Protein AF-A0A6P7TUY3-F1 (afdb_monomer)

InterPro domains:
  IPR008269 Peptidase S16, Lon proteolytic domain [PF05362] (85-122)
  IPR027065 Lon protease [PTHR43718] (1-122)
  IPR027417 P-loop containing nucleoside triphosphate hydrolase [SSF52540] (7-99)
  IPR054594 Lon protease, AAA+ ATPase lid domain [PF22667] (30-79)

Organism: NCBI:txid2607531

Foldseek 3Di:
DDDDDDWFDDLVRLLVCCVPPLLVVLCVVLVHDPQAEEEDSQLLSCCCVQQNDASYCPSVSVQSNQQSNVSSVCCVPVVRRHDYHDNVCSCVRRNDGPHDDPDPDPDDDPPDDDDDDQDPRHD

pLDDT: mean 85.32, std 7.66, range [49.44, 92.81]

Mean predicted aligned error: 7.15 Å

Nearest PDB structures (foldseek):
  9cc0-assembly1_D  TM=9.363E-01  e=3.660E-14  Homo sapiens
  7ksm-assembly1_F  TM=8.848E-01  e=2.832E-14  Homo sapiens
  7p0m-assembly1_B  TM=8.701E-01  e=3.660E-14  Homo sapiens
  7p09-assembly1_B  TM=8.703E-01  e=5.732E-14  Homo sapiens
  7p09-assembly1_F  TM=8.452E-01  e=6.112E-14  Homo sapiens

Structure (mmCIF, N/CA/C/O backbone):
data_AF-A0A6P7TUY3-F1
#
_entry.id   AF-A0A6P7TUY3-F1
#
loop_
_atom_site.group_PDB
_atom_site.id
_atom_site.type_symbol
_atom_site.label_atom_id
_atom_site.label_alt_id
_atom_site.label_comp_id
_atom_site.label_asym_id
_atom_site.label_entity_id
_atom_site.label_seq_id
_atom_site.pdbx_PDB_ins_code
_atom_site.Cartn_x
_atom_site.Cartn_y
_atom_site.Cartn_z
_atom_site.occupancy
_atom_site.B_iso_or_equiv
_atom_site.auth_seq_id
_atom_site.auth_comp_id
_atom_site.auth_asym_id
_atom_site.auth_atom_id
_atom_site.pdbx_PDB_model_num
ATOM 1 N N . MET A 1 1 ? 34.898 10.164 2.624 1.00 63.44 1 MET A N 1
ATOM 2 C CA . MET A 1 1 ? 33.433 10.139 2.790 1.00 63.44 1 MET A CA 1
ATOM 3 C C . MET A 1 1 ? 32.997 8.769 2.325 1.00 63.44 1 MET A C 1
ATOM 5 O O . MET A 1 1 ? 33.198 8.459 1.160 1.00 63.44 1 MET A O 1
ATOM 9 N N . GLU A 1 2 ? 32.593 7.911 3.252 1.00 77.69 2 GLU A N 1
ATOM 10 C CA . GLU A 1 2 ? 3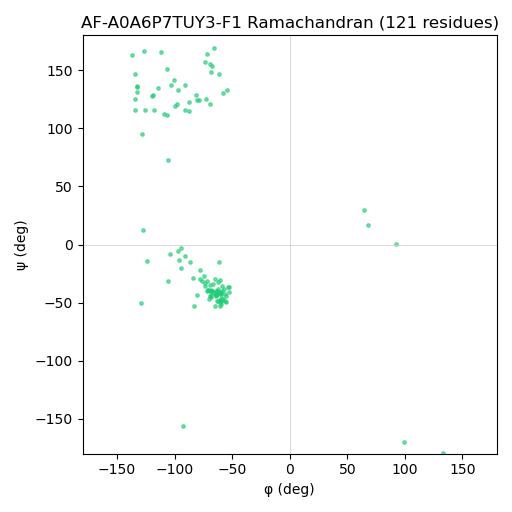2.186 6.540 2.941 1.00 77.69 2 GLU A CA 1
ATOM 11 C C . GLU A 1 2 ? 30.754 6.584 2.394 1.00 77.69 2 GLU A C 1
ATOM 13 O O . GLU A 1 2 ? 29.882 7.192 3.016 1.00 77.69 2 GLU A O 1
ATOM 18 N N . MET A 1 3 ? 30.532 6.045 1.192 1.00 68.00 3 MET A N 1
ATOM 19 C CA . MET A 1 3 ? 29.188 5.934 0.623 1.00 68.00 3 MET A CA 1
ATOM 20 C C . MET A 1 3 ? 28.562 4.627 1.096 1.00 68.00 3 MET A C 1
ATOM 22 O O . MET A 1 3 ? 29.122 3.558 0.869 1.00 68.00 3 MET A O 1
ATOM 26 N N . ILE A 1 4 ? 27.404 4.732 1.744 1.00 78.56 4 ILE A N 1
ATOM 27 C CA . ILE A 1 4 ? 26.560 3.593 2.098 1.00 78.56 4 ILE A CA 1
ATOM 28 C C . ILE A 1 4 ? 25.354 3.635 1.164 1.00 78.56 4 ILE A C 1
ATOM 30 O O . ILE A 1 4 ? 24.523 4.539 1.267 1.00 78.56 4 ILE A O 1
ATOM 34 N N . ASP A 1 5 ? 25.269 2.669 0.253 1.00 72.44 5 ASP A N 1
ATOM 35 C CA . ASP A 1 5 ? 24.123 2.519 -0.639 1.00 72.44 5 ASP A CA 1
ATOM 36 C C . ASP A 1 5 ? 22.986 1.788 0.077 1.00 72.44 5 ASP A C 1
ATOM 38 O O . ASP A 1 5 ? 23.169 0.709 0.643 1.00 72.44 5 ASP A O 1
ATOM 42 N N . VAL A 1 6 ? 21.788 2.372 0.032 1.00 73.19 6 VAL A N 1
ATOM 43 C CA . VAL A 1 6 ? 20.564 1.746 0.541 1.00 73.19 6 VAL A CA 1
ATOM 44 C C . VAL A 1 6 ? 19.701 1.364 -0.655 1.00 73.19 6 VAL A C 1
ATOM 46 O O . VAL A 1 6 ? 19.208 2.235 -1.374 1.00 73.19 6 VAL A O 1
ATOM 49 N N . SER A 1 7 ? 19.536 0.061 -0.885 1.00 79.12 7 SER A N 1
ATOM 50 C CA . SER A 1 7 ? 18.693 -0.459 -1.962 1.00 79.12 7 SER A CA 1
ATOM 51 C C . SER A 1 7 ? 17.202 -0.275 -1.668 1.00 79.12 7 SER A C 1
ATOM 53 O O . SER A 1 7 ? 16.783 -0.029 -0.537 1.00 79.12 7 SER A O 1
ATOM 55 N N . GLY A 1 8 ? 16.382 -0.413 -2.713 1.00 81.00 8 GLY A N 1
ATOM 56 C CA . GLY A 1 8 ? 14.934 -0.528 -2.558 1.00 81.00 8 GLY A CA 1
ATOM 57 C C . GLY A 1 8 ? 14.524 -1.812 -1.834 1.00 81.00 8 GLY A C 1
ATOM 58 O O . GLY A 1 8 ? 15.330 -2.724 -1.661 1.00 81.00 8 GLY A O 1
ATOM 59 N N . TYR A 1 9 ? 13.248 -1.876 -1.458 1.00 86.94 9 TYR A N 1
ATOM 60 C CA . TYR A 1 9 ? 12.652 -3.021 -0.775 1.00 86.94 9 TYR A CA 1
ATOM 61 C C . TYR A 1 9 ? 11.864 -3.908 -1.737 1.00 86.94 9 TYR A C 1
ATOM 63 O O . TYR A 1 9 ? 11.106 -3.419 -2.586 1.00 86.94 9 TYR A O 1
ATOM 71 N N . VAL A 1 10 ? 11.956 -5.217 -1.538 1.00 88.25 10 VAL A N 1
ATOM 72 C CA . VAL A 1 10 ? 11.114 -6.222 -2.197 1.00 88.25 10 VAL A CA 1
ATOM 73 C C . VAL A 1 10 ? 9.704 -6.197 -1.594 1.00 88.25 10 VAL A C 1
ATOM 75 O O . VAL A 1 10 ? 9.493 -5.755 -0.467 1.00 88.25 10 VAL A O 1
ATOM 78 N N . ALA A 1 11 ? 8.698 -6.676 -2.332 1.00 86.69 11 ALA A N 1
ATOM 79 C CA . ALA A 1 11 ? 7.303 -6.684 -1.880 1.00 86.69 11 ALA A CA 1
ATOM 80 C C . ALA A 1 11 ? 7.099 -7.348 -0.501 1.00 86.69 11 ALA A C 1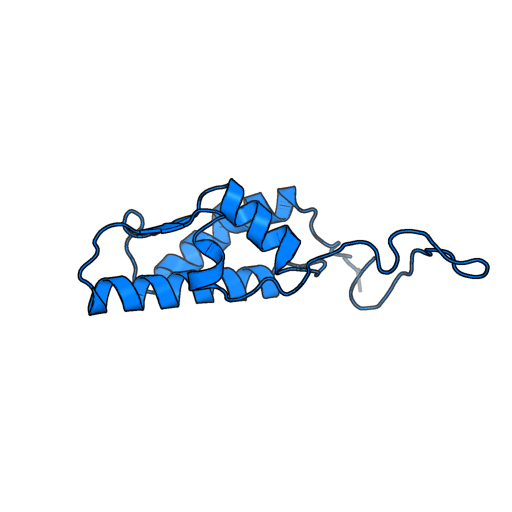
ATOM 82 O O . ALA A 1 11 ? 6.284 -6.875 0.288 1.00 86.69 11 ALA A O 1
ATOM 83 N N . GLU A 1 12 ? 7.848 -8.409 -0.199 1.00 88.44 12 GLU A N 1
ATOM 84 C CA . GLU A 1 12 ? 7.793 -9.099 1.093 1.00 88.44 12 GLU A CA 1
ATOM 85 C C . GLU A 1 12 ? 8.420 -8.272 2.225 1.00 88.44 12 GLU A C 1
ATOM 87 O O . GLU A 1 12 ? 7.843 -8.153 3.303 1.00 88.44 12 GLU A O 1
ATOM 92 N N . GLU A 1 13 ? 9.538 -7.596 1.965 1.00 89.69 13 GLU A N 1
ATOM 93 C CA . GLU A 1 13 ? 10.143 -6.670 2.928 1.00 89.69 13 GLU A CA 1
ATOM 94 C C . GLU A 1 13 ? 9.201 -5.502 3.225 1.00 89.69 13 GLU A C 1
ATOM 96 O O . GLU A 1 13 ? 9.005 -5.133 4.383 1.00 89.69 13 GLU A O 1
ATOM 101 N N . LYS A 1 14 ? 8.535 -4.966 2.195 1.00 91.06 14 LYS A N 1
ATOM 102 C CA . LYS A 1 14 ? 7.514 -3.924 2.367 1.00 91.06 14 LYS A CA 1
ATOM 103 C C . LYS A 1 14 ? 6.328 -4.401 3.189 1.00 91.06 14 LYS A C 1
ATOM 105 O O . LYS A 1 14 ? 5.807 -3.620 3.979 1.00 91.06 14 LYS A O 1
ATOM 110 N N . MET A 1 15 ? 5.910 -5.652 3.010 1.00 92.44 15 MET A N 1
ATOM 111 C CA . MET A 1 15 ? 4.858 -6.265 3.818 1.00 92.44 15 MET A CA 1
ATOM 112 C C . MET A 1 15 ? 5.251 -6.274 5.298 1.00 92.44 15 MET A C 1
ATOM 114 O O . MET A 1 15 ? 4.491 -5.802 6.140 1.00 92.44 15 MET A O 1
ATOM 118 N N . ASN A 1 16 ? 6.468 -6.729 5.600 1.00 92.75 16 ASN A N 1
ATOM 119 C CA . ASN A 1 16 ? 6.983 -6.779 6.967 1.00 92.75 16 ASN A CA 1
ATOM 120 C C . ASN A 1 16 ? 7.119 -5.374 7.567 1.00 92.75 16 ASN A C 1
ATOM 122 O O . ASN A 1 16 ? 6.655 -5.132 8.678 1.00 92.75 16 ASN A O 1
ATOM 126 N N . ILE A 1 17 ? 7.660 -4.412 6.812 1.00 92.62 17 ILE A N 1
ATOM 127 C CA . ILE A 1 17 ? 7.751 -3.009 7.243 1.00 92.62 17 ILE A CA 1
ATOM 128 C C . ILE A 1 17 ? 6.357 -2.422 7.505 1.00 92.62 17 ILE A C 1
ATOM 130 O O . ILE A 1 17 ? 6.160 -1.696 8.485 1.00 92.62 17 ILE A O 1
ATOM 134 N N . ALA A 1 18 ? 5.377 -2.737 6.655 1.00 92.56 18 ALA A N 1
ATOM 135 C CA . ALA A 1 18 ? 4.017 -2.249 6.817 1.00 92.56 18 ALA A CA 1
ATOM 136 C C . ALA A 1 18 ? 3.387 -2.755 8.116 1.00 92.56 18 ALA A C 1
ATOM 138 O O . ALA A 1 18 ? 2.861 -1.949 8.882 1.00 92.56 18 ALA A O 1
ATOM 139 N N . THR A 1 19 ? 3.491 -4.055 8.384 1.00 90.25 19 THR A N 1
ATOM 140 C CA . THR A 1 19 ? 2.919 -4.683 9.580 1.00 90.25 19 THR A CA 1
ATOM 141 C C . THR A 1 19 ? 3.645 -4.260 10.856 1.00 90.25 19 THR A C 1
ATOM 143 O O . THR A 1 19 ? 2.997 -3.928 11.844 1.00 90.25 19 THR A O 1
ATOM 146 N N . SER A 1 20 ? 4.980 -4.234 10.846 1.00 91.88 20 SER A N 1
ATOM 147 C CA . SER A 1 20 ? 5.775 -3.948 12.045 1.00 91.88 20 SER A CA 1
ATOM 148 C C . SER A 1 20 ? 5.834 -2.465 12.411 1.00 91.88 20 SER A C 1
ATOM 150 O O . SER A 1 20 ? 5.962 -2.151 13.591 1.00 91.88 20 SER A O 1
ATOM 152 N N . TYR A 1 21 ? 5.752 -1.553 11.433 1.00 92.81 21 TYR A N 1
ATOM 153 C CA . TYR A 1 21 ? 5.997 -0.125 11.674 1.00 92.81 21 TYR A CA 1
ATOM 154 C C . TYR A 1 21 ? 4.895 0.791 11.140 1.00 92.81 21 TYR A C 1
ATOM 156 O O . TYR A 1 21 ? 4.406 1.647 11.877 1.00 92.81 21 TYR A O 1
ATOM 164 N N . LEU A 1 22 ? 4.482 0.640 9.877 1.00 92.12 22 LEU A N 1
ATOM 165 C CA . LEU A 1 22 ? 3.570 1.615 9.257 1.00 92.12 22 LEU A CA 1
ATOM 166 C C . LEU A 1 22 ? 2.148 1.536 9.820 1.00 92.12 22 LEU A C 1
ATOM 168 O O . LEU A 1 22 ? 1.512 2.571 10.008 1.00 92.12 22 LEU A O 1
ATOM 172 N N . VAL A 1 23 ? 1.653 0.328 10.093 1.00 92.12 23 VAL A N 1
ATOM 173 C CA . VAL A 1 23 ? 0.328 0.101 10.681 1.00 92.12 23 VAL A CA 1
ATOM 174 C C . VAL A 1 23 ? 0.249 0.670 12.104 1.00 92.12 23 VAL A C 1
ATOM 176 O O . VAL A 1 23 ? -0.617 1.521 12.322 1.00 92.12 23 VAL A O 1
ATOM 179 N N . PRO A 1 24 ? 1.166 0.327 13.036 1.00 91.19 24 PRO A N 1
ATOM 180 C CA . PRO A 1 24 ? 1.191 0.946 14.362 1.00 91.19 24 PRO A CA 1
ATOM 181 C C . PRO A 1 24 ? 1.303 2.471 14.304 1.00 91.19 24 PRO A C 1
ATOM 183 O O . PRO A 1 24 ? 0.579 3.183 14.999 1.00 91.19 24 PRO A O 1
ATOM 186 N N . GLN A 1 25 ? 2.158 3.000 13.423 1.00 91.56 25 GLN A N 1
ATOM 187 C CA . GLN A 1 25 ? 2.312 4.446 13.272 1.00 91.56 25 GLN A CA 1
ATOM 188 C C . GLN A 1 25 ? 1.019 5.116 12.781 1.00 91.56 25 GLN A C 1
ATOM 190 O O . GLN A 1 25 ? 0.639 6.175 13.284 1.00 91.56 25 GLN A O 1
ATOM 195 N N . ALA A 1 26 ? 0.322 4.513 11.815 1.00 90.75 26 ALA A N 1
ATOM 196 C CA . ALA A 1 26 ? -0.931 5.042 11.284 1.00 90.75 26 ALA A CA 1
ATOM 197 C C . ALA A 1 26 ? -2.085 4.968 12.298 1.00 90.75 26 ALA A C 1
ATOM 199 O O . ALA A 1 26 ? -2.914 5.883 12.327 1.00 90.75 26 ALA A O 1
ATOM 200 N N . GLN A 1 27 ? -2.113 3.926 13.138 1.00 89.25 27 GLN A N 1
ATOM 201 C CA . GLN A 1 27 ? -3.048 3.795 14.262 1.00 89.25 27 GLN A CA 1
ATOM 202 C C . GLN A 1 27 ? -2.872 4.946 15.254 1.00 89.25 27 GLN A C 1
ATOM 204 O O . GLN A 1 27 ? -3.832 5.671 15.521 1.00 89.25 27 GLN A O 1
ATOM 209 N N . VAL A 1 28 ? -1.635 5.176 15.714 1.00 88.94 28 VAL A N 1
ATOM 210 C CA . VAL A 1 28 ? -1.301 6.269 16.643 1.00 88.94 28 VAL A CA 1
ATOM 211 C C . VAL A 1 28 ? -1.659 7.626 16.039 1.00 88.94 28 VAL A C 1
ATOM 213 O O . VAL A 1 28 ? -2.333 8.429 16.680 1.00 88.94 28 VAL A O 1
ATOM 216 N N . ASN A 1 29 ? -1.283 7.867 14.780 1.00 89.25 29 ASN A N 1
ATOM 217 C CA . ASN A 1 29 ? -1.544 9.142 14.105 1.00 89.25 29 ASN A CA 1
ATOM 218 C C . ASN A 1 29 ? -3.040 9.425 13.899 1.00 89.25 29 ASN A C 1
ATOM 220 O O . ASN A 1 29 ? -3.442 10.585 13.829 1.00 89.25 29 ASN A O 1
ATOM 224 N N . SER A 1 30 ? -3.856 8.379 13.757 1.00 85.81 30 SER A N 1
ATOM 225 C CA . SER A 1 30 ? -5.296 8.508 13.509 1.00 85.81 30 SER A CA 1
ATOM 226 C C . SER A 1 30 ? -6.133 8.394 14.787 1.00 85.81 30 SER A C 1
ATOM 228 O O . SER A 1 30 ? -7.345 8.588 14.723 1.00 85.81 30 SER A O 1
ATOM 230 N N . GLY A 1 31 ? -5.508 8.088 15.930 1.00 84.12 31 GLY A N 1
ATOM 231 C CA . GLY A 1 31 ? -6.179 7.949 17.224 1.00 84.12 31 GLY A CA 1
ATOM 232 C C . GLY A 1 31 ? -7.178 6.790 17.283 1.00 84.12 31 GLY A C 1
ATOM 233 O O . GLY A 1 31 ? -8.183 6.895 17.980 1.00 84.12 31 GLY A O 1
ATOM 234 N N . VAL A 1 32 ? -6.941 5.719 16.522 1.00 82.56 32 VAL A N 1
ATOM 235 C CA . VAL A 1 32 ? -7.818 4.536 16.464 1.00 82.56 32 VAL A CA 1
ATOM 236 C C . VAL A 1 32 ? -7.206 3.399 17.269 1.00 82.56 32 VAL A C 1
ATOM 238 O O . VAL A 1 32 ? -6.001 3.163 17.178 1.00 82.56 32 VAL A O 1
ATOM 241 N N . ASP A 1 33 ? -8.037 2.695 18.038 1.00 80.69 33 ASP A N 1
ATOM 242 C CA . ASP A 1 33 ? -7.593 1.557 18.843 1.00 80.69 33 ASP A CA 1
ATOM 243 C C . ASP A 1 33 ? -7.163 0.382 17.945 1.00 80.69 33 ASP A C 1
ATOM 245 O O . ASP A 1 33 ? -7.608 0.229 16.798 1.00 80.69 33 ASP A O 1
ATOM 249 N N . HIS A 1 34 ? -6.270 -0.453 18.469 1.00 73.00 34 HIS A N 1
ATOM 250 C CA . HIS A 1 34 ? -5.614 -1.532 17.742 1.00 73.00 34 HIS A CA 1
ATOM 251 C C . HIS A 1 34 ? -6.610 -2.590 17.242 1.00 73.00 34 HIS A C 1
ATOM 253 O O . HIS A 1 34 ? -6.416 -3.176 16.175 1.00 73.00 34 HIS A O 1
ATOM 259 N N . ASP A 1 35 ? -7.698 -2.821 17.981 1.00 76.06 35 ASP A N 1
ATOM 260 C CA . ASP A 1 35 ? -8.723 -3.797 17.597 1.00 76.06 35 ASP A CA 1
ATOM 261 C C . ASP A 1 35 ? -9.809 -3.241 16.669 1.00 76.06 35 ASP A C 1
ATOM 263 O O . ASP A 1 35 ? -10.500 -4.019 16.010 1.00 7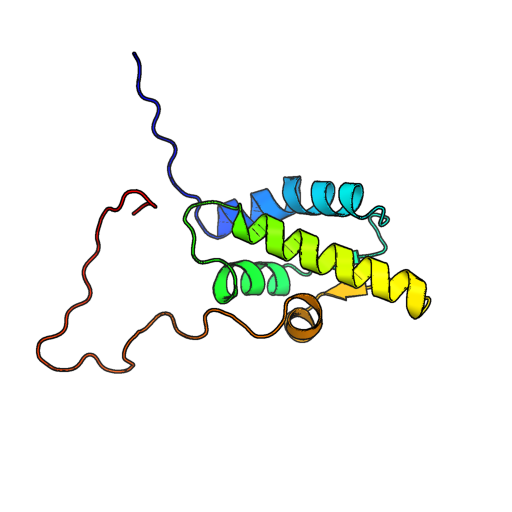6.06 35 ASP A O 1
ATOM 267 N N . THR A 1 36 ? -9.918 -1.917 16.542 1.00 82.12 36 THR A N 1
ATOM 268 C CA . THR A 1 36 ? -10.987 -1.264 15.773 1.00 82.12 36 THR A CA 1
ATOM 269 C C . THR A 1 36 ? -10.783 -1.399 14.264 1.00 82.12 36 THR A C 1
ATOM 271 O O . THR A 1 36 ? -11.755 -1.473 13.514 1.00 82.12 36 THR A O 1
ATOM 274 N N . VAL A 1 37 ? -9.532 -1.413 13.784 1.00 86.50 37 VAL A N 1
ATOM 275 C CA . VAL A 1 37 ? -9.215 -1.449 12.344 1.00 86.50 37 VAL A CA 1
ATOM 276 C C . VAL A 1 37 ? -8.133 -2.481 12.053 1.00 86.50 37 VAL A C 1
ATOM 278 O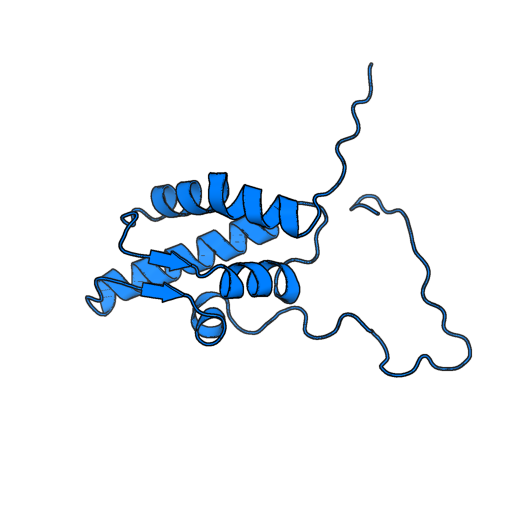 O . VAL A 1 37 ? -6.976 -2.306 12.444 1.00 86.50 37 VAL A O 1
ATOM 281 N N . LYS A 1 38 ? -8.495 -3.520 11.292 1.00 89.50 38 LYS A N 1
ATOM 282 C CA . LYS A 1 38 ? -7.570 -4.569 10.834 1.00 89.50 38 LYS A CA 1
ATOM 283 C C . LYS A 1 38 ? -7.507 -4.597 9.315 1.00 89.50 38 LYS A C 1
ATOM 285 O O . LYS A 1 38 ? -8.535 -4.664 8.644 1.00 89.50 38 LYS A O 1
ATOM 290 N N . ILE A 1 39 ? -6.294 -4.566 8.771 1.00 90.12 39 ILE A N 1
ATOM 291 C CA . ILE A 1 39 ? -6.047 -4.738 7.337 1.00 90.12 39 ILE A CA 1
ATOM 292 C C . ILE A 1 39 ? -5.645 -6.191 7.115 1.00 90.12 39 ILE A C 1
ATOM 294 O O . ILE A 1 39 ? -4.665 -6.646 7.695 1.00 90.12 39 ILE A O 1
ATOM 298 N N . GLY A 1 40 ? -6.402 -6.923 6.297 1.00 90.69 40 GLY A N 1
ATOM 299 C CA . GLY A 1 40 ? -6.041 -8.296 5.954 1.00 90.69 40 GLY A CA 1
ATOM 300 C C . GLY A 1 40 ? -4.783 -8.355 5.085 1.00 90.69 40 GLY A C 1
ATOM 301 O O . GLY A 1 40 ? -4.561 -7.487 4.238 1.00 90.69 40 GLY A O 1
ATOM 302 N N . ASP A 1 41 ? -3.995 -9.419 5.226 1.00 91.38 41 ASP A N 1
ATOM 303 C CA . ASP A 1 41 ? -2.749 -9.596 4.469 1.00 91.38 41 ASP A CA 1
ATOM 304 C C . ASP A 1 41 ? -2.966 -9.556 2.950 1.00 91.38 41 ASP A C 1
ATOM 306 O O . ASP A 1 41 ? -2.178 -8.983 2.197 1.00 91.38 41 ASP A O 1
ATOM 310 N N . SER A 1 42 ? -4.071 -10.131 2.476 1.00 91.88 42 SER A N 1
ATOM 311 C CA . SER A 1 42 ? -4.449 -10.079 1.063 1.00 91.88 42 SER A CA 1
ATOM 312 C C . SER A 1 42 ? -4.710 -8.646 0.590 1.00 91.88 42 SER A C 1
ATOM 314 O O . SER A 1 42 ? -4.280 -8.273 -0.503 1.00 91.88 42 SER A O 1
ATOM 316 N N . ALA A 1 43 ? -5.352 -7.823 1.423 1.00 91.81 43 ALA A N 1
ATOM 317 C CA . ALA A 1 43 ? -5.607 -6.417 1.133 1.00 91.81 43 ALA A CA 1
ATOM 318 C C . ALA A 1 43 ? -4.307 -5.601 1.139 1.00 91.81 43 ALA A C 1
ATOM 320 O O . ALA A 1 43 ? -4.104 -4.779 0.248 1.00 91.81 43 ALA A O 1
ATOM 321 N N . MET A 1 44 ? -3.394 -5.869 2.078 1.00 91.44 44 MET A N 1
ATOM 322 C CA . MET A 1 44 ? -2.085 -5.209 2.126 1.00 91.44 44 MET A CA 1
ATOM 323 C C . MET A 1 44 ? -1.231 -5.553 0.897 1.00 91.44 44 MET A C 1
ATOM 325 O O . MET A 1 44 ? -0.666 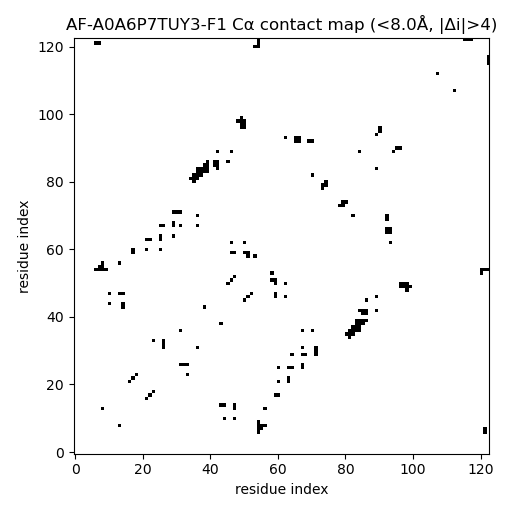-4.661 0.262 1.00 91.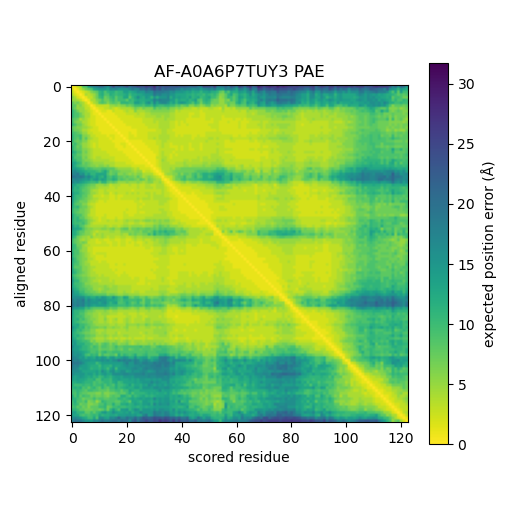44 44 MET A O 1
ATOM 329 N N . ARG A 1 45 ? -1.200 -6.828 0.488 1.00 91.62 45 ARG A N 1
ATOM 330 C CA . ARG A 1 45 ? -0.518 -7.261 -0.746 1.00 91.62 45 ARG A CA 1
ATOM 331 C C . ARG A 1 45 ? -1.097 -6.579 -1.984 1.00 91.62 45 ARG A C 1
ATOM 333 O O . ARG A 1 45 ? -0.339 -6.124 -2.843 1.00 91.62 45 ARG A O 1
ATOM 340 N N . LEU A 1 46 ? -2.425 -6.480 -2.071 1.00 90.38 46 LEU A N 1
ATOM 341 C CA . LEU A 1 46 ? -3.090 -5.770 -3.162 1.00 90.38 46 LEU A CA 1
ATOM 342 C C . LEU A 1 46 ? -2.755 -4.272 -3.146 1.00 90.38 46 LEU A C 1
ATOM 344 O O . LEU A 1 46 ? -2.505 -3.690 -4.200 1.00 90.38 46 LEU A O 1
ATOM 348 N N . LEU A 1 47 ? -2.696 -3.658 -1.963 1.00 90.44 47 LEU A N 1
ATOM 349 C CA . LEU A 1 47 ? -2.328 -2.256 -1.796 1.00 90.44 47 LEU A CA 1
ATOM 350 C C . LEU A 1 47 ? -0.905 -2.002 -2.322 1.00 90.44 47 LEU A C 1
ATOM 352 O O . LEU A 1 47 ? -0.716 -1.121 -3.165 1.00 90.44 47 LEU A O 1
ATOM 356 N N . ILE A 1 48 ? 0.068 -2.823 -1.914 1.00 90.31 48 ILE A N 1
ATOM 357 C CA . ILE A 1 48 ? 1.456 -2.736 -2.392 1.00 90.31 48 ILE A CA 1
ATOM 358 C C . ILE A 1 48 ? 1.508 -2.874 -3.920 1.00 90.31 48 ILE A C 1
ATOM 360 O O . ILE A 1 48 ? 2.128 -2.047 -4.583 1.00 90.31 48 ILE A O 1
ATOM 364 N N . LYS A 1 49 ? 0.817 -3.864 -4.497 1.00 87.62 49 LYS A N 1
ATOM 365 C CA . LYS A 1 49 ? 0.871 -4.138 -5.941 1.00 87.62 49 LYS A CA 1
ATOM 366 C C . LYS A 1 49 ? 0.175 -3.072 -6.798 1.00 87.62 49 LYS A C 1
ATOM 368 O O . LYS A 1 49 ? 0.726 -2.634 -7.805 1.00 87.62 49 LYS A O 1
ATOM 373 N N . SER A 1 50 ? -1.038 -2.669 -6.427 1.00 86.25 50 SER A N 1
ATOM 374 C CA . SER A 1 50 ? -1.915 -1.855 -7.286 1.00 86.25 50 SER A CA 1
ATOM 375 C C . SER A 1 50 ? -1.853 -0.353 -7.010 1.00 86.25 50 SER A C 1
ATOM 377 O O . SER A 1 50 ? -2.343 0.434 -7.823 1.00 86.25 50 SER A O 1
ATOM 379 N N . TYR A 1 51 ? -1.260 0.066 -5.888 1.00 85.94 51 TYR A N 1
ATOM 380 C CA . TYR A 1 51 ? -1.216 1.477 -5.486 1.00 85.94 51 TYR A CA 1
ATOM 381 C C . TYR A 1 51 ? 0.208 2.000 -5.251 1.00 85.94 51 TYR A C 1
ATOM 383 O O . TYR A 1 51 ? 0.396 3.219 -5.214 1.00 85.94 51 TYR A O 1
ATOM 391 N N . CYS A 1 52 ? 1.223 1.129 -5.143 1.00 86.75 52 CYS A N 1
ATOM 392 C CA . CYS A 1 52 ? 2.595 1.522 -4.810 1.00 86.75 52 CYS A CA 1
ATOM 393 C C . CYS A 1 52 ? 3.641 0.970 -5.797 1.00 86.75 52 CYS A C 1
ATOM 395 O O . CYS A 1 52 ? 4.179 -0.116 -5.615 1.00 86.75 52 CYS A O 1
ATOM 397 N N . ARG A 1 53 ? 4.014 1.772 -6.803 1.00 81.12 53 ARG A N 1
ATOM 398 C CA . ARG A 1 53 ? 5.157 1.508 -7.698 1.00 81.12 53 ARG A CA 1
ATOM 399 C C . ARG A 1 53 ? 6.340 2.415 -7.374 1.00 81.12 53 ARG A C 1
ATOM 401 O O . ARG A 1 53 ? 6.616 3.377 -8.079 1.00 81.12 53 ARG A O 1
ATOM 408 N N . GLU A 1 54 ? 6.997 2.135 -6.262 1.00 84.25 54 GLU A N 1
ATOM 409 C CA . GLU A 1 54 ? 8.234 2.808 -5.851 1.00 84.25 54 GLU A CA 1
ATOM 410 C C . GLU A 1 54 ? 9.225 1.769 -5.321 1.00 84.25 54 GLU A C 1
ATOM 412 O O . GLU A 1 54 ? 8.820 0.666 -4.964 1.00 84.25 54 GLU A O 1
ATOM 417 N N . SER A 1 55 ? 10.504 2.108 -5.224 1.00 82.31 55 SER A N 1
ATOM 418 C CA . SER A 1 55 ? 11.520 1.286 -4.552 1.00 82.31 55 SER A CA 1
ATOM 419 C C . SER A 1 55 ? 11.393 1.352 -3.018 1.00 82.31 55 SER A C 1
ATOM 421 O O . SER A 1 55 ? 11.699 0.387 -2.325 1.00 82.31 55 SER A O 1
ATOM 423 N N . GLY A 1 56 ? 10.863 2.457 -2.479 1.00 87.00 56 GLY A N 1
ATOM 424 C CA . GLY A 1 56 ? 10.660 2.684 -1.043 1.00 87.00 56 GLY A CA 1
ATOM 425 C C . GLY A 1 56 ? 9.277 2.294 -0.492 1.00 87.00 56 GLY A C 1
ATOM 426 O O . GLY A 1 56 ? 8.560 1.465 -1.058 1.00 87.00 56 GLY A O 1
ATOM 427 N N . VAL A 1 57 ? 8.913 2.920 0.635 1.00 91.44 57 VAL A N 1
ATOM 428 C CA . VAL A 1 57 ? 7.629 2.731 1.350 1.00 91.44 57 VAL A CA 1
ATOM 429 C C . VAL A 1 57 ? 6.877 4.044 1.634 1.00 91.44 57 VAL A C 1
ATOM 431 O O . VAL A 1 57 ? 5.930 4.065 2.419 1.00 91.44 57 VAL A O 1
ATOM 434 N N . ARG A 1 58 ? 7.276 5.166 1.023 1.00 89.19 58 ARG A N 1
ATOM 435 C CA . ARG A 1 58 ? 6.668 6.487 1.274 1.00 89.19 58 ARG A CA 1
ATOM 436 C C . ARG A 1 58 ? 5.235 6.578 0.753 1.00 89.19 58 ARG A C 1
ATOM 438 O O . ARG A 1 58 ? 4.355 7.100 1.435 1.00 89.19 58 ARG A O 1
ATOM 445 N N . ASN A 1 59 ? 4.987 6.107 -0.464 1.00 89.75 59 ASN A N 1
ATOM 446 C CA . ASN A 1 59 ? 3.644 6.010 -1.019 1.00 89.75 59 ASN A CA 1
ATOM 447 C C . ASN A 1 59 ? 2.821 4.963 -0.254 1.00 89.75 59 ASN A C 1
ATOM 449 O O . ASN A 1 59 ? 1.666 5.231 0.068 1.00 89.75 59 ASN A O 1
ATOM 453 N N . LEU A 1 60 ? 3.432 3.832 0.121 1.00 90.94 60 LEU A N 1
ATOM 454 C CA . LEU A 1 60 ? 2.785 2.809 0.954 1.00 90.94 60 LEU A CA 1
ATOM 455 C C . LEU A 1 60 ? 2.270 3.397 2.276 1.00 90.94 60 LEU A C 1
ATOM 457 O O . LEU A 1 60 ? 1.090 3.254 2.595 1.00 90.94 60 LEU A O 1
ATOM 461 N N . GLN A 1 61 ? 3.113 4.154 2.979 1.00 91.62 61 GLN A N 1
ATOM 462 C CA . GLN A 1 61 ? 2.735 4.874 4.193 1.00 91.62 61 GLN A CA 1
ATOM 463 C C . GLN A 1 61 ? 1.537 5.808 3.955 1.00 91.62 61 GLN A C 1
ATOM 465 O O . GLN A 1 61 ? 0.551 5.742 4.688 1.00 91.62 61 GLN A O 1
ATOM 470 N N . LYS A 1 62 ? 1.574 6.642 2.905 1.00 91.94 62 LYS A N 1
ATOM 471 C CA . LYS A 1 62 ? 0.474 7.573 2.588 1.00 91.94 62 LYS A CA 1
ATOM 472 C C . LYS A 1 62 ? -0.855 6.858 2.347 1.00 91.94 62 LYS A C 1
ATOM 474 O O . LYS A 1 62 ? -1.901 7.362 2.765 1.00 91.94 62 LYS A O 1
ATOM 479 N N . GLN A 1 63 ? -0.830 5.714 1.662 1.00 91.69 63 GLN A N 1
ATOM 480 C CA . GLN A 1 63 ? -2.037 4.929 1.411 1.00 91.69 63 GLN A CA 1
ATOM 481 C C . GLN A 1 63 ? -2.578 4.308 2.703 1.00 91.69 63 GLN A C 1
ATOM 483 O O . GLN A 1 63 ? -3.777 4.410 2.955 1.00 91.69 63 GLN A O 1
ATOM 488 N N . ILE A 1 64 ? -1.714 3.752 3.558 1.00 92.38 64 ILE A N 1
ATOM 489 C CA . ILE A 1 64 ? -2.115 3.210 4.867 1.00 92.38 64 ILE A CA 1
ATOM 490 C C . ILE A 1 64 ? -2.738 4.318 5.731 1.00 92.38 64 ILE A C 1
ATOM 492 O O . ILE A 1 64 ? -3.852 4.162 6.228 1.00 92.38 64 ILE A O 1
ATOM 496 N N . GLU A 1 65 ? -2.105 5.488 5.829 1.00 92.12 65 GLU A N 1
ATOM 497 C CA . GLU A 1 65 ? -2.664 6.640 6.553 1.00 92.12 65 GLU A CA 1
ATOM 498 C C . GLU A 1 65 ? -4.019 7.091 5.989 1.00 92.12 65 GLU A C 1
ATOM 500 O O . GLU A 1 65 ? -4.907 7.524 6.724 1.00 92.12 65 GLU A O 1
ATOM 505 N N . LYS A 1 66 ? -4.212 7.011 4.668 1.00 92.06 66 LYS A N 1
ATOM 506 C CA . LYS A 1 66 ? -5.501 7.320 4.035 1.00 92.06 66 LYS A CA 1
ATOM 507 C C . LYS A 1 66 ? -6.587 6.323 4.448 1.00 92.06 66 LYS A C 1
ATOM 509 O O . LYS A 1 66 ? -7.701 6.759 4.741 1.00 92.06 66 LYS A O 1
ATOM 514 N N . VAL A 1 67 ? -6.262 5.029 4.511 1.00 91.88 67 VAL A N 1
ATOM 515 C CA . VAL A 1 67 ? -7.176 3.983 4.999 1.00 91.88 67 VAL A CA 1
ATOM 516 C C . VAL A 1 67 ? -7.579 4.267 6.443 1.00 91.88 67 VAL A C 1
ATOM 518 O O . VAL A 1 67 ? -8.774 4.359 6.722 1.00 91.88 67 VAL A O 1
ATOM 521 N N . TYR A 1 68 ? -6.610 4.500 7.332 1.00 91.56 68 TYR A N 1
ATOM 522 C CA . TYR A 1 68 ? -6.877 4.751 8.752 1.00 91.56 68 TYR A CA 1
ATOM 523 C C . TYR A 1 68 ? -7.676 6.037 8.997 1.00 91.56 68 TYR A C 1
ATOM 525 O O . TYR A 1 68 ? -8.649 6.009 9.748 1.00 91.56 68 TYR A O 1
ATOM 533 N N . ARG A 1 69 ? -7.374 7.139 8.295 1.00 90.56 69 ARG A N 1
ATOM 534 C CA . ARG A 1 69 ? -8.183 8.372 8.376 1.00 90.56 69 ARG A CA 1
ATOM 535 C C . ARG A 1 69 ? -9.632 8.146 7.957 1.00 90.56 69 ARG A C 1
ATOM 537 O O . ARG A 1 69 ? -10.552 8.672 8.582 1.00 90.56 69 ARG A O 1
ATOM 544 N N . LYS A 1 70 ? -9.851 7.373 6.891 1.00 90.06 70 LYS A N 1
ATOM 545 C CA . LYS A 1 70 ? -11.203 7.087 6.403 1.00 90.06 70 LYS A CA 1
ATOM 546 C C . LYS A 1 70 ? -11.944 6.108 7.313 1.00 90.06 70 LYS A C 1
ATOM 548 O O . LYS A 1 70 ? -13.143 6.277 7.516 1.00 90.06 70 LYS A O 1
ATOM 553 N N . ALA A 1 71 ? -11.242 5.141 7.898 1.00 89.81 71 ALA A N 1
ATOM 554 C CA . ALA A 1 71 ? -11.790 4.256 8.917 1.00 89.81 71 ALA A CA 1
ATOM 555 C C . ALA A 1 71 ? -12.226 5.047 10.162 1.00 89.81 71 ALA A C 1
ATOM 557 O O . ALA A 1 71 ? -13.380 4.932 10.567 1.00 89.81 71 ALA A O 1
ATOM 558 N N . ALA A 1 72 ? -11.370 5.933 10.685 1.00 88.81 72 ALA A N 1
ATOM 559 C CA . ALA A 1 72 ? -11.696 6.821 11.805 1.00 88.81 72 ALA A CA 1
ATOM 560 C C . ALA A 1 72 ? -12.945 7.675 11.522 1.00 88.81 72 ALA A C 1
ATOM 562 O O . ALA A 1 72 ? -13.852 7.753 12.349 1.00 88.81 72 ALA A O 1
ATOM 563 N N . PHE A 1 73 ? -13.052 8.243 10.315 1.00 88.75 73 PHE A N 1
ATOM 564 C CA . PHE A 1 73 ? -14.244 8.991 9.906 1.00 88.75 73 PHE A CA 1
ATOM 565 C C . PHE A 1 73 ? -15.523 8.134 9.914 1.00 88.75 73 PHE A C 1
ATOM 567 O O . PHE A 1 73 ? -16.569 8.600 10.366 1.00 88.75 73 PHE A O 1
ATOM 574 N N . ARG A 1 74 ? -15.458 6.882 9.439 1.00 86.81 74 ARG A N 1
ATOM 575 C CA . ARG A 1 74 ? -16.610 5.962 9.460 1.00 86.81 74 ARG A CA 1
ATOM 576 C C . ARG A 1 74 ? -17.005 5.561 10.875 1.00 86.81 74 ARG A C 1
ATOM 578 O O . ARG A 1 74 ? -18.195 5.523 11.156 1.00 86.81 74 ARG A O 1
ATOM 585 N N . ILE A 1 75 ? -16.043 5.320 11.761 1.00 87.25 75 ILE A N 1
ATOM 586 C CA . ILE A 1 75 ? -16.312 4.988 13.168 1.00 87.25 75 ILE A CA 1
ATOM 587 C C . ILE A 1 75 ? -17.109 6.115 13.832 1.00 87.25 75 ILE A C 1
ATOM 589 O O . ILE A 1 75 ? -18.150 5.864 14.433 1.00 87.25 75 ILE A O 1
ATOM 593 N N . VAL A 1 76 ? -16.680 7.368 13.650 1.00 87.50 76 VAL A N 1
ATOM 594 C CA . VAL A 1 76 ? -17.357 8.535 14.242 1.00 87.50 76 VAL A CA 1
ATOM 595 C C . VAL A 1 76 ? -18.736 8.777 13.622 1.00 87.50 76 VAL A C 1
ATOM 597 O O . VAL A 1 76 ? -19.674 9.133 14.331 1.00 87.50 76 VAL A O 1
ATOM 600 N N . LYS A 1 77 ? -18.880 8.600 12.304 1.00 88.62 77 LYS A N 1
ATOM 601 C CA . LYS A 1 77 ? -20.132 8.895 11.591 1.00 88.62 77 LYS A CA 1
ATOM 602 C C . LYS A 1 77 ? -21.184 7.787 11.712 1.00 88.62 77 LYS A C 1
ATOM 604 O O . LYS A 1 77 ? -22.365 8.086 11.845 1.00 88.62 77 LYS A O 1
ATOM 609 N N . GLU A 1 78 ? -20.767 6.532 11.577 1.00 82.94 78 GLU A N 1
ATOM 610 C CA . GLU A 1 78 ? -21.647 5.359 11.459 1.00 82.94 78 GLU A CA 1
ATOM 611 C C . GLU A 1 78 ? -21.713 4.550 12.765 1.00 82.94 78 GLU A C 1
ATOM 613 O O . GLU A 1 78 ? -22.527 3.638 12.869 1.00 82.94 78 GLU A O 1
ATOM 618 N N . GLY A 1 79 ? -20.880 4.866 13.767 1.00 78.62 79 GLY A N 1
ATOM 619 C CA . GLY A 1 79 ? -20.850 4.157 15.052 1.00 78.62 79 GLY A CA 1
ATOM 620 C C . GLY A 1 79 ? -20.334 2.717 14.954 1.00 78.62 79 GLY A C 1
ATOM 621 O O . GLY A 1 79 ? -20.572 1.913 15.853 1.00 78.62 79 GLY A O 1
ATOM 622 N N . ILE A 1 80 ? -19.659 2.366 13.856 1.00 78.50 80 ILE A N 1
ATOM 623 C CA . ILE A 1 80 ? -19.128 1.020 13.624 1.00 78.50 80 ILE A CA 1
ATOM 624 C C . ILE A 1 80 ? -17.916 0.806 14.529 1.00 78.50 80 ILE A C 1
ATOM 626 O O . ILE A 1 80 ? -16.960 1.574 14.474 1.00 78.50 80 ILE A O 1
ATOM 630 N N . SER A 1 81 ? -17.942 -0.256 15.331 1.00 75.12 81 SER A N 1
ATOM 631 C CA . SER A 1 81 ? -16.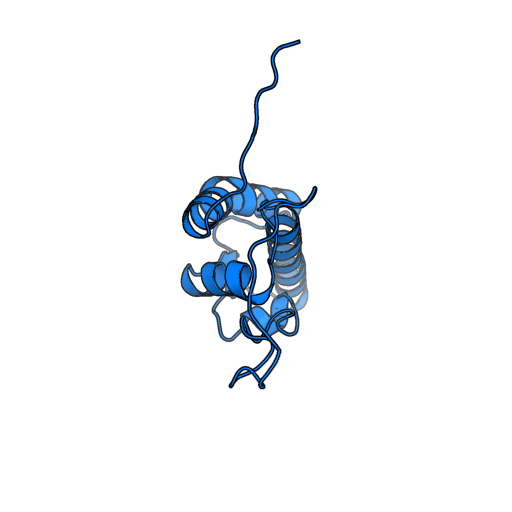878 -0.568 16.288 1.00 75.12 81 SER A CA 1
ATOM 632 C C . SER A 1 81 ? -15.700 -1.330 15.685 1.00 75.12 81 SER A C 1
ATOM 634 O O . SER A 1 81 ? -14.590 -1.157 16.162 1.00 75.12 81 SER A O 1
ATOM 636 N N . ASN A 1 82 ? -15.906 -2.139 14.639 1.00 84.50 82 ASN A N 1
ATOM 637 C CA . ASN A 1 82 ? -14.850 -2.948 14.023 1.00 84.50 82 ASN A CA 1
ATOM 638 C C . ASN A 1 82 ? -14.897 -2.853 12.494 1.00 84.50 82 ASN A C 1
ATOM 640 O O . ASN A 1 82 ? -15.918 -3.152 11.872 1.00 84.50 82 ASN A O 1
ATOM 644 N N . ILE A 1 83 ? -13.774 -2.483 11.882 1.00 87.25 83 ILE A N 1
ATOM 645 C CA . ILE A 1 83 ? -13.592 -2.386 10.433 1.00 87.25 83 ILE A CA 1
ATOM 646 C C . ILE A 1 83 ? -12.511 -3.378 10.006 1.00 87.25 83 ILE A C 1
ATOM 648 O O . ILE A 1 83 ? -11.338 -3.244 10.358 1.00 87.25 83 ILE A O 1
ATOM 652 N N . LEU A 1 84 ? -12.909 -4.358 9.196 1.00 89.81 84 LEU A N 1
ATOM 653 C CA . LEU A 1 84 ? -11.991 -5.266 8.518 1.00 89.81 84 LEU A CA 1
ATOM 654 C C . LEU A 1 84 ? -11.807 -4.810 7.071 1.00 89.81 84 LEU A C 1
ATOM 656 O O . LEU A 1 84 ? -12.769 -4.774 6.304 1.00 89.81 84 LEU A O 1
ATOM 660 N N . VAL A 1 85 ? -10.575 -4.486 6.686 1.00 90.88 85 VAL A N 1
ATOM 661 C CA . VAL A 1 85 ? -10.237 -4.108 5.310 1.00 90.88 85 VAL A CA 1
ATOM 662 C C . VAL A 1 85 ? -9.842 -5.361 4.530 1.00 90.88 85 VAL A C 1
ATOM 664 O O . VAL A 1 85 ? -8.840 -6.012 4.837 1.00 90.88 85 VAL A O 1
ATOM 667 N N . THR A 1 86 ? -10.644 -5.695 3.523 1.00 92.19 86 THR A N 1
ATOM 668 C CA . THR A 1 86 ? -10.467 -6.817 2.596 1.00 92.19 86 THR A CA 1
ATOM 669 C C . THR A 1 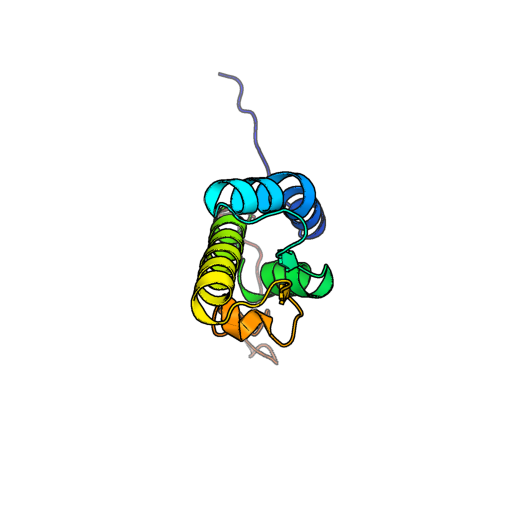86 ? -10.152 -6.291 1.190 1.00 92.19 86 THR A C 1
ATOM 671 O O . THR A 1 86 ? -10.339 -5.104 0.918 1.00 92.19 86 THR A O 1
ATOM 674 N N . PRO A 1 87 ? -9.669 -7.136 0.262 1.00 89.31 87 PRO A N 1
ATOM 675 C CA . PRO A 1 87 ? -9.408 -6.716 -1.116 1.00 89.31 87 PRO A CA 1
ATOM 676 C C . PRO A 1 87 ? -10.618 -6.062 -1.801 1.00 89.31 87 PRO A C 1
ATOM 678 O O . PRO A 1 87 ? -10.446 -5.090 -2.533 1.00 89.31 87 PRO A O 1
ATOM 681 N N . ASP A 1 88 ? -11.827 -6.553 -1.519 1.00 88.81 88 ASP A N 1
ATOM 682 C CA . ASP A 1 88 ? -13.073 -6.082 -2.136 1.00 88.81 88 ASP A CA 1
ATOM 683 C C . ASP A 1 88 ? -13.479 -4.683 -1.661 1.00 88.81 88 ASP A C 1
ATOM 685 O O . ASP A 1 88 ? -13.926 -3.856 -2.455 1.00 88.81 88 ASP A O 1
ATOM 689 N N . ASN A 1 89 ? -13.289 -4.385 -0.371 1.00 89.69 89 ASN A N 1
ATOM 690 C CA . ASN A 1 89 ? -13.648 -3.083 0.195 1.00 89.69 89 ASN A CA 1
ATOM 691 C C . ASN A 1 89 ? -12.499 -2.064 0.151 1.00 89.69 89 ASN A C 1
ATOM 693 O O . ASN A 1 89 ? -12.724 -0.876 0.381 1.00 89.69 89 ASN A O 1
ATOM 697 N N . LEU A 1 90 ? -11.279 -2.493 -0.190 1.00 88.38 90 LEU A N 1
ATOM 698 C CA . LEU A 1 90 ? -10.090 -1.643 -0.241 1.00 88.38 90 LEU A CA 1
ATOM 699 C C . LEU A 1 90 ? -10.322 -0.390 -1.098 1.00 88.38 90 LEU A C 1
ATOM 701 O O . LEU A 1 90 ? -9.942 0.719 -0.712 1.00 88.38 90 LEU A O 1
ATOM 705 N N . GLN A 1 91 ? -11.012 -0.555 -2.229 1.00 88.50 91 GLN A N 1
ATOM 706 C CA . GLN A 1 91 ? -11.334 0.527 -3.157 1.00 88.50 91 GLN A CA 1
ATOM 707 C C . GLN A 1 91 ? -12.193 1.628 -2.515 1.00 88.50 91 GLN A C 1
ATOM 709 O O . GLN A 1 91 ? -12.060 2.801 -2.872 1.00 88.50 91 GLN A O 1
ATOM 714 N N . GLU A 1 92 ? -13.036 1.293 -1.537 1.00 88.06 92 GLU A N 1
ATOM 715 C CA . GLU A 1 92 ? -13.807 2.290 -0.796 1.00 88.06 92 GLU A CA 1
ATOM 716 C C . GLU A 1 92 ? -12.893 3.181 0.043 1.00 88.06 92 GLU A C 1
ATOM 718 O O . GLU A 1 92 ? -13.162 4.3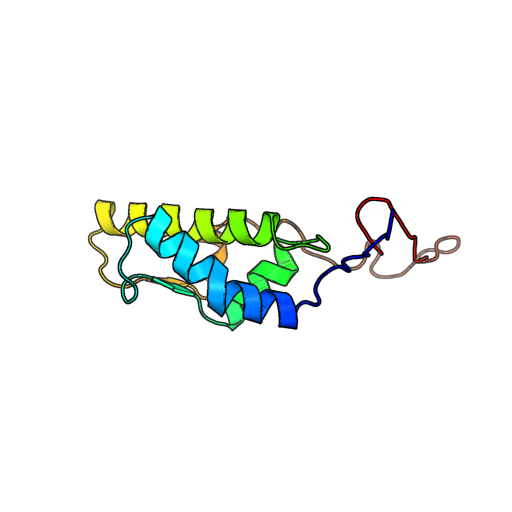73 0.174 1.00 88.06 92 GLU A O 1
ATOM 723 N N . PHE A 1 93 ? -11.794 2.652 0.580 1.00 88.75 93 PHE A N 1
ATOM 724 C CA . PHE A 1 93 ? -10.884 3.403 1.442 1.00 88.75 93 PHE A CA 1
ATOM 725 C C . PHE A 1 93 ? -9.881 4.241 0.643 1.00 88.75 93 PHE A C 1
ATOM 727 O O . PHE A 1 93 ? -9.770 5.455 0.848 1.00 88.75 93 PHE A O 1
ATOM 734 N N . VAL A 1 94 ? -9.170 3.611 -0.294 1.00 88.19 94 VAL A N 1
ATOM 735 C CA . VAL A 1 94 ? -8.064 4.250 -1.030 1.00 88.19 94 VAL A CA 1
ATOM 736 C C . VAL A 1 94 ? -8.489 4.861 -2.366 1.00 88.19 94 VAL A C 1
ATOM 738 O O . VAL A 1 94 ? -7.841 5.806 -2.827 1.00 88.19 94 VAL A O 1
ATOM 741 N N . GLY A 1 95 ? -9.622 4.438 -2.928 1.00 86.44 95 GLY A N 1
ATOM 742 C CA . GLY A 1 95 ? -10.091 4.831 -4.259 1.00 86.44 95 GLY A CA 1
ATOM 743 C C . GLY A 1 95 ? -9.770 3.776 -5.319 1.00 86.44 95 GLY A C 1
ATOM 744 O O . GLY A 1 95 ? -9.364 2.668 -4.993 1.00 86.44 95 GLY A O 1
ATOM 745 N N . LYS A 1 96 ? -9.969 4.114 -6.600 1.00 84.50 96 LYS A N 1
ATOM 746 C CA . LYS A 1 96 ? -9.685 3.204 -7.724 1.00 84.50 96 LYS A CA 1
ATOM 747 C C . LYS A 1 96 ? -8.192 2.830 -7.774 1.00 84.50 96 LYS A C 1
ATOM 749 O O . LYS A 1 96 ? -7.364 3.693 -7.468 1.00 84.50 96 LYS A O 1
ATOM 754 N N . PRO A 1 97 ? -7.844 1.601 -8.198 1.00 81.75 97 PRO A N 1
ATOM 755 C CA . PRO A 1 97 ? -6.452 1.196 -8.366 1.00 81.75 97 PRO A CA 1
ATOM 756 C C . PRO A 1 97 ? -5.738 2.120 -9.356 1.00 81.75 97 PRO A C 1
ATOM 758 O O . PRO A 1 97 ? -6.248 2.392 -10.442 1.00 81.75 97 PRO A O 1
ATOM 761 N N . LEU A 1 98 ? -4.562 2.610 -8.956 1.00 77.25 98 LEU A N 1
ATOM 762 C CA . LEU A 1 98 ? -3.729 3.498 -9.776 1.00 77.25 98 LEU A CA 1
ATOM 763 C C . LEU A 1 98 ? -3.000 2.721 -10.876 1.00 77.25 98 LEU A C 1
ATOM 765 O O . LEU A 1 98 ? -2.758 3.255 -11.956 1.00 77.25 98 LEU A O 1
ATOM 769 N N . PHE A 1 99 ? -2.666 1.460 -10.601 1.00 76.56 99 PHE A N 1
ATOM 770 C CA . PHE A 1 99 ? -1.924 0.588 -11.500 1.00 76.56 99 PHE A CA 1
ATOM 771 C C . PHE A 1 99 ? -2.703 -0.708 -11.725 1.00 76.56 99 PHE A C 1
ATOM 773 O O . PHE A 1 99 ? -2.934 -1.480 -10.793 1.00 76.56 99 PHE A O 1
ATOM 780 N N . THR A 1 100 ? -3.123 -0.937 -12.968 1.00 71.50 100 THR A N 1
ATOM 781 C CA . THR A 1 100 ? -3.955 -2.085 -13.360 1.00 71.50 100 THR A CA 1
ATOM 782 C C . THR A 1 100 ? -3.179 -3.155 -14.123 1.00 71.50 100 THR A C 1
ATOM 784 O O . THR A 1 100 ? -3.481 -4.335 -13.970 1.00 71.50 100 THR A O 1
ATOM 787 N N . THR A 1 101 ? -2.159 -2.778 -14.899 1.00 70.56 101 THR A N 1
ATOM 788 C CA . THR A 1 101 ? -1.354 -3.718 -15.691 1.00 70.56 101 THR A CA 1
ATOM 789 C C . THR A 1 101 ? 0.142 -3.479 -15.529 1.00 70.56 101 THR A C 1
ATOM 791 O O . THR A 1 101 ? 0.629 -2.347 -15.551 1.00 70.56 101 THR A O 1
ATOM 794 N N . ASP A 1 102 ? 0.896 -4.568 -15.370 1.00 67.25 102 ASP A N 1
ATOM 795 C CA . ASP A 1 102 ? 2.368 -4.545 -15.394 1.00 67.25 102 ASP A CA 1
ATOM 796 C C . ASP A 1 102 ? 2.913 -4.463 -16.824 1.00 67.25 102 ASP A C 1
ATOM 798 O O . ASP A 1 102 ? 4.021 -3.984 -17.048 1.00 67.25 102 ASP A O 1
ATOM 802 N N . LYS A 1 103 ? 2.108 -4.873 -17.809 1.00 68.62 103 LYS A N 1
ATOM 803 C CA . LYS A 1 103 ? 2.446 -4.771 -19.224 1.00 68.62 103 LYS A CA 1
ATOM 804 C C . LYS A 1 103 ? 1.835 -3.520 -19.845 1.00 68.62 103 LYS A C 1
ATOM 806 O O . LYS A 1 103 ? 0.641 -3.265 -19.695 1.00 68.62 103 LYS A O 1
ATOM 811 N N . MET A 1 104 ? 2.662 -2.792 -20.592 1.00 72.31 104 MET A N 1
ATOM 812 C CA . MET A 1 104 ? 2.215 -1.693 -21.450 1.00 72.31 104 MET A CA 1
ATOM 813 C C . MET A 1 104 ? 1.459 -2.207 -22.686 1.00 72.31 104 MET A C 1
ATOM 815 O O . MET A 1 104 ? 0.526 -1.559 -23.144 1.00 72.31 104 MET A O 1
ATOM 819 N N . TYR A 1 105 ? 1.828 -3.397 -23.176 1.00 78.44 105 TYR A N 1
ATOM 820 C CA . TYR A 1 105 ? 1.196 -4.082 -24.304 1.00 78.44 105 TYR A CA 1
ATOM 821 C C . TYR A 1 105 ? 0.933 -5.549 -23.941 1.00 78.44 105 TYR A C 1
ATOM 823 O O . TYR A 1 105 ? 1.817 -6.210 -23.393 1.00 78.44 105 TYR A O 1
ATOM 831 N N . GLU A 1 106 ? -0.252 -6.083 -24.251 1.00 78.88 106 GLU A N 1
ATOM 832 C CA . GLU A 1 106 ? -0.539 -7.514 -24.042 1.00 78.88 106 GLU A CA 1
ATOM 833 C C . GLU A 1 106 ? 0.345 -8.405 -24.925 1.00 78.88 106 GLU A C 1
ATOM 835 O O . GLU A 1 106 ? 0.926 -9.381 -24.442 1.00 78.88 106 GLU A O 1
ATOM 840 N N . GLN A 1 107 ? 0.500 -8.011 -26.193 1.00 85.31 107 GLN A N 1
ATOM 841 C CA . GLN A 1 107 ? 1.484 -8.540 -27.134 1.00 85.31 107 GLN A CA 1
ATOM 842 C C . GLN A 1 107 ? 2.394 -7.404 -27.593 1.00 85.31 107 GLN A C 1
ATOM 844 O O . GLN A 1 107 ? 1.919 -6.357 -28.031 1.00 85.31 107 GLN A O 1
ATOM 849 N N . THR A 1 108 ? 3.704 -7.602 -27.480 1.00 86.12 108 THR A N 1
ATOM 850 C CA . THR A 1 108 ? 4.696 -6.596 -27.863 1.00 86.12 108 THR A CA 1
ATOM 851 C C . THR A 1 108 ? 4.711 -6.432 -29.388 1.00 86.12 108 THR A C 1
ATOM 853 O O . THR A 1 108 ? 4.969 -7.417 -30.084 1.00 86.12 108 THR A O 1
ATOM 856 N N . PRO A 1 109 ? 4.442 -5.231 -29.937 1.00 90.12 109 PRO A N 1
ATOM 857 C CA . PRO A 1 109 ? 4.476 -5.021 -31.380 1.00 90.12 109 PRO A CA 1
ATOM 858 C C . PRO A 1 109 ? 5.917 -5.108 -31.921 1.00 90.12 109 PRO A C 1
ATOM 860 O O . PRO A 1 109 ? 6.871 -4.841 -31.180 1.00 90.12 109 PRO A O 1
ATOM 863 N N . PRO A 1 110 ? 6.106 -5.441 -33.213 1.00 92.00 110 PRO A N 1
ATOM 864 C CA . PRO A 1 110 ? 7.427 -5.429 -33.838 1.00 92.00 110 PRO A CA 1
ATOM 865 C C . PRO A 1 110 ? 8.122 -4.069 -33.667 1.00 92.00 110 PRO A C 1
ATOM 867 O O . PRO A 1 110 ? 7.518 -3.026 -33.901 1.00 92.00 110 PRO A O 1
ATOM 870 N N . GLY A 1 111 ? 9.394 -4.085 -33.260 1.00 92.31 111 GLY A N 1
ATOM 871 C CA . GLY A 1 111 ? 10.183 -2.872 -33.004 1.00 92.31 111 GLY A CA 1
ATOM 872 C C . GLY A 1 111 ? 10.152 -2.361 -31.558 1.00 92.31 111 GLY A C 1
ATOM 873 O O . GLY A 1 111 ? 10.813 -1.369 -31.263 1.00 92.31 111 GLY A O 1
ATOM 874 N N . VAL A 1 112 ? 9.442 -3.034 -30.645 1.00 89.44 112 VAL A N 1
ATOM 875 C CA . VAL A 1 112 ? 9.427 -2.703 -29.211 1.00 89.44 112 VAL A CA 1
ATOM 876 C C . VAL A 1 112 ? 10.062 -3.834 -28.401 1.00 89.44 112 VAL A C 1
ATOM 878 O O . VAL A 1 112 ? 9.752 -5.005 -28.605 1.00 89.44 112 VAL A O 1
ATOM 881 N N . VAL A 1 113 ? 10.938 -3.490 -27.453 1.00 86.88 113 VAL A N 1
ATOM 882 C CA . VAL A 1 113 ? 11.537 -4.430 -26.490 1.00 86.88 113 VAL A CA 1
ATOM 883 C C . VAL A 1 113 ? 11.508 -3.836 -25.082 1.00 86.88 113 VAL A C 1
ATOM 885 O O . VAL A 1 113 ? 11.606 -2.622 -24.915 1.00 86.88 113 VAL A O 1
ATOM 888 N N . MET A 1 114 ? 11.354 -4.682 -24.060 1.00 84.06 114 MET A N 1
ATOM 889 C CA . MET A 1 114 ? 11.395 -4.263 -22.656 1.00 84.06 114 MET A CA 1
ATOM 890 C C . MET A 1 114 ? 12.847 -4.281 -22.164 1.00 84.06 114 MET A C 1
ATOM 892 O O . MET A 1 114 ? 13.461 -5.343 -22.113 1.00 84.06 114 MET A O 1
ATOM 896 N N . GLY A 1 115 ? 13.391 -3.111 -21.825 1.00 85.31 115 GLY A N 1
ATOM 897 C CA . GLY A 1 115 ? 14.723 -2.963 -21.234 1.00 85.31 115 GLY A CA 1
ATOM 898 C C . GLY A 1 115 ? 14.646 -2.606 -19.750 1.00 85.31 115 GLY A C 1
ATOM 899 O O . GLY A 1 115 ? 13.690 -1.968 -19.315 1.00 85.31 115 GLY A O 1
ATOM 900 N N . LEU A 1 116 ? 15.661 -3.003 -18.982 1.00 87.38 116 LEU A N 1
ATOM 901 C CA . LEU A 1 116 ? 15.863 -2.541 -17.607 1.00 87.38 116 LEU A CA 1
ATOM 902 C C . LEU A 1 116 ? 16.753 -1.296 -17.632 1.00 87.38 116 LEU A C 1
ATOM 904 O O . LEU A 1 116 ? 17.735 -1.258 -18.375 1.00 87.38 116 LEU A O 1
ATOM 908 N N . ALA A 1 117 ? 16.420 -0.283 -16.836 1.00 85.12 117 ALA A N 1
ATOM 909 C CA . ALA A 1 117 ? 17.176 0.962 -16.763 1.00 85.12 117 ALA A CA 1
ATOM 910 C C . ALA A 1 117 ? 17.431 1.338 -15.302 1.00 85.12 117 ALA A C 1
ATOM 912 O O . ALA A 1 117 ? 16.500 1.374 -14.505 1.00 85.12 117 ALA A O 1
ATOM 913 N N . TRP A 1 118 ? 18.681 1.665 -14.968 1.00 84.25 118 TRP A N 1
ATOM 914 C CA . TRP A 1 118 ? 19.011 2.266 -13.676 1.00 84.25 118 TRP A CA 1
ATOM 915 C C . TRP A 1 118 ? 18.701 3.761 -13.720 1.00 84.25 118 TRP A C 1
ATOM 917 O O . TRP A 1 118 ? 19.214 4.483 -14.578 1.00 84.25 118 TRP A O 1
ATOM 927 N N . THR A 1 119 ? 17.876 4.239 -12.793 1.00 82.81 119 THR A N 1
ATOM 928 C CA . THR A 1 119 ? 17.492 5.652 -12.702 1.00 82.81 119 THR A CA 1
ATOM 929 C C . THR A 1 119 ? 17.758 6.201 -11.303 1.00 82.81 119 THR A C 1
ATOM 931 O O . THR A 1 119 ? 17.927 5.450 -10.347 1.00 82.81 119 THR A O 1
ATOM 934 N N . ALA A 1 120 ? 17.729 7.527 -11.141 1.00 73.69 120 ALA A N 1
ATOM 935 C CA . ALA A 1 120 ? 17.876 8.167 -9.828 1.00 73.69 120 ALA A CA 1
ATOM 936 C C . ALA A 1 120 ? 16.771 7.783 -8.814 1.00 73.69 120 ALA A C 1
ATOM 938 O O . ALA A 1 120 ? 16.924 8.031 -7.623 1.00 73.69 120 ALA A O 1
ATOM 939 N N . MET A 1 121 ? 15.660 7.192 -9.273 1.00 71.44 121 MET A N 1
ATOM 940 C CA . MET A 1 121 ? 14.560 6.702 -8.429 1.00 71.44 121 MET A CA 1
ATOM 941 C C . MET A 1 121 ? 14.683 5.203 -8.087 1.00 71.44 121 MET A C 1
ATOM 943 O O . MET A 1 121 ? 13.868 4.679 -7.321 1.00 71.44 121 MET A O 1
ATOM 947 N N . GLY A 1 122 ? 15.695 4.517 -8.627 1.00 63.12 122 GLY A N 1
ATOM 948 C CA . GLY A 1 122 ? 15.971 3.103 -8.389 1.00 63.12 122 GLY A CA 1
ATOM 949 C C . GLY A 1 122 ? 16.253 2.304 -9.663 1.00 63.12 122 GLY A C 1
ATOM 950 O O . GLY A 1 122 ? 16.250 2.840 -10.779 1.00 63.12 122 GLY A O 1
ATOM 951 N N . MET A 1 123 ? 16.494 1.013 -9.433 1.00 49.44 123 MET A N 1
ATOM 952 C CA . MET A 1 123 ? 16.575 -0.070 -10.418 1.00 49.44 123 MET A CA 1
ATOM 953 C C . MET A 1 123 ? 15.225 -0.780 -10.521 1.00 49.44 123 MET A C 1
ATOM 955 O O . MET A 1 123 ? 14.545 -0.876 -9.471 1.00 49.44 123 MET A O 1
#

Sequence (123 aa):
MEMIDVSGYVAEEKMNIATSYLVPQAQVNSGVDHDTVKIGDSAMRLLIKSYCRESGVRNLQKQIEKVYRKAAFRIVKEGISNILVTPDNLQEFVGKPLFTTDKMYEQTPPGVVMGLAWTAMGM

Solvent-accessible surface area (backbone atoms only — not comparable to full-atom values): 7602 Å² total; per-residue (Å²): 135,88,85,82,87,80,78,64,58,52,75,67,56,48,49,51,46,37,65,76,46,46,49,58,50,30,30,65,75,49,73,47,60,81,81,32,57,45,75,36,71,68,24,52,53,48,45,46,69,24,66,37,94,62,34,73,55,68,62,51,45,53,49,51,40,42,34,40,48,47,49,49,52,44,31,74,73,71,66,54,70,67,48,76,40,37,63,86,55,39,43,78,51,74,38,80,73,79,46,90,66,96,60,97,51,98,67,76,56,93,94,62,82,94,77,91,67,83,48,100,78,43,116

Secondary structure (DSSP, 8-state):
------PPPPHHHHHHHIIIIIHHHHHHHHT--TTTEEE-HHHHHHHHHHH--SSSSHHHHHHHHHHHHHHHHHHHHH--S-EEE-TTTHHHHH-S-S---S-S-SSPPTT-------BTTB-

Radius of gyration: 17.55 Å; Cα contacts (8 Å, |Δi|>4): 114; chains: 1; bounding box: 55×20×53 Å